Protein AF-A0AAE0YT76-F1 (afdb_monomer)

Secondary structure (DSSP, 8-state):
-----BB-SEEEEEEEETTTTEEEEEEEEGGGTEEEEEEBSSTT-SEEEEEETTT-EEEEE-TTS-EEEEEPPHHHHGGGSSB--TT-EEEE-SSSEEEEEEETTEEEEEEEEEPTTSS-EEEEEEEEEETTSS-GGGSEEEEEEEEES-S-GGGG----TT-EEPP-----

Sequence (172 aa):
MSSQICQAPQSESVFYLTNSMSDFYVANDFDQGKVLIVFGNNGHGDRWCVVDLNSGYTYLNTPEGGCNYKLYTDAQSELFYQCLPDDAVLERSGEVDFYSMSRPTLTWLVGMQPVPDTEYYFRHFSRFFHEDVVSEDSTYGIVYQYSQGISDPTVFDKDLSACVEAPLDRAS

Solvent-accessible surface area (backbone atoms only — not comparable to full-atom values): 9630 Å² total; per-residue (Å²): 130,88,77,75,58,26,40,55,58,30,23,33,36,29,25,46,19,71,76,65,72,40,44,32,16,37,41,39,35,56,87,77,28,35,36,40,38,16,56,29,81,41,72,81,43,91,40,39,35,40,38,32,66,80,80,41,37,34,37,37,51,41,100,87,77,50,35,29,31,46,76,54,52,72,79,61,49,57,76,70,49,63,43,62,62,96,78,54,40,78,78,44,80,66,86,48,32,30,32,38,46,80,53,101,63,38,41,38,41,37,25,39,24,73,41,85,98,56,89,28,30,42,72,40,29,43,36,46,50,45,92,86,58,68,64,83,52,67,28,35,34,38,47,82,44,78,46,81,40,69,96,61,75,68,58,70,73,64,84,64,87,73,42,41,76,52,76,80,79,72,87,122

Structure (mmCIF, N/CA/C/O backbone):
data_AF-A0AAE0YT76-F1
#
_entry.id   AF-A0AAE0YT76-F1
#
loop_
_atom_site.group_PDB
_atom_site.id
_atom_site.type_symbol
_atom_site.label_atom_id
_atom_site.label_alt_id
_atom_site.label_comp_id
_atom_site.label_asym_id
_atom_site.label_entity_id
_atom_site.label_seq_id
_atom_site.pdbx_PDB_ins_code
_atom_site.Cartn_x
_atom_site.Cartn_y
_atom_site.Cartn_z
_atom_site.occupancy
_atom_site.B_iso_or_equiv
_atom_site.auth_seq_id
_atom_site.auth_comp_id
_atom_site.auth_asym_id
_atom_site.auth_atom_id
_atom_site.pdbx_PDB_model_num
ATOM 1 N N . MET A 1 1 ? -5.261 -5.645 26.234 1.00 36.94 1 MET A N 1
ATOM 2 C CA . MET A 1 1 ? -4.696 -6.300 25.040 1.00 36.94 1 MET A CA 1
ATOM 3 C C . MET A 1 1 ? -4.734 -5.250 23.951 1.00 36.94 1 MET A C 1
ATOM 5 O O . MET A 1 1 ? -5.817 -4.736 23.715 1.00 36.94 1 MET A O 1
ATOM 9 N N . SER A 1 2 ? -3.586 -4.832 23.418 1.00 44.34 2 SER A N 1
ATOM 10 C CA . SER A 1 2 ? -3.579 -3.980 22.224 1.00 44.34 2 SER A CA 1
ATOM 11 C C . SER A 1 2 ? -3.973 -4.884 21.060 1.00 44.34 2 SER A C 1
ATOM 13 O O . SER A 1 2 ? -3.252 -5.839 20.781 1.00 44.34 2 SER A O 1
ATOM 15 N N . SER A 1 3 ? -5.160 -4.692 20.486 1.00 70.50 3 SER A N 1
ATOM 16 C CA . SER A 1 3 ? -5.522 -5.335 19.224 1.00 70.50 3 SER A CA 1
ATOM 17 C C . SER A 1 3 ? -4.694 -4.661 18.138 1.00 70.50 3 SER A C 1
ATOM 19 O O . SER A 1 3 ? -4.843 -3.461 17.911 1.00 70.50 3 SER A O 1
ATOM 21 N N . GLN A 1 4 ? -3.777 -5.407 17.532 1.00 89.75 4 GLN A N 1
ATOM 22 C CA . GLN A 1 4 ? -2.955 -4.901 16.443 1.00 89.75 4 GLN A CA 1
ATOM 23 C C . GLN A 1 4 ? -3.862 -4.436 15.292 1.00 89.75 4 GLN A C 1
ATOM 25 O O . GLN A 1 4 ? -4.816 -5.126 14.934 1.00 89.75 4 GLN A O 1
ATOM 30 N N . ILE A 1 5 ? -3.599 -3.251 14.738 1.00 95.38 5 ILE A N 1
ATOM 31 C CA . ILE A 1 5 ? -4.424 -2.674 13.671 1.00 95.38 5 ILE A CA 1
ATOM 32 C C . ILE A 1 5 ? -3.930 -3.224 12.339 1.00 95.38 5 ILE A C 1
ATOM 34 O O . ILE A 1 5 ? -2.916 -2.767 11.808 1.00 95.38 5 ILE A O 1
ATOM 38 N N . CYS A 1 6 ? -4.630 -4.231 11.825 1.00 96.81 6 CYS A N 1
ATOM 39 C CA . CYS A 1 6 ? -4.208 -5.000 10.660 1.00 96.81 6 CYS A CA 1
ATOM 40 C C . CYS A 1 6 ? -5.220 -4.939 9.521 1.00 96.81 6 CYS A C 1
ATOM 42 O O . CYS A 1 6 ? -6.434 -4.933 9.728 1.00 96.81 6 CYS A O 1
ATOM 44 N N . GLN A 1 7 ? -4.697 -4.947 8.299 1.00 96.81 7 GLN A N 1
ATOM 45 C CA . GLN A 1 7 ? -5.484 -5.174 7.096 1.00 96.81 7 GLN A CA 1
ATOM 46 C C . GLN A 1 7 ? -5.836 -6.654 6.931 1.00 96.81 7 GLN A C 1
ATOM 48 O O . GLN A 1 7 ? -5.174 -7.530 7.494 1.00 96.81 7 GLN A O 1
ATOM 53 N N . ALA A 1 8 ? -6.873 -6.934 6.139 1.00 97.19 8 ALA A N 1
ATOM 54 C CA . ALA A 1 8 ? -7.202 -8.302 5.748 1.00 97.19 8 ALA A CA 1
ATOM 55 C C . ALA A 1 8 ? -6.015 -8.950 5.001 1.00 97.19 8 ALA A C 1
ATOM 57 O O . ALA A 1 8 ? -5.348 -8.239 4.244 1.00 97.19 8 ALA A O 1
ATOM 58 N N . PRO A 1 9 ? -5.761 -10.268 5.164 1.00 97.50 9 PRO A N 1
ATOM 59 C CA . PRO A 1 9 ? -4.654 -10.966 4.499 1.00 97.50 9 PRO A CA 1
ATOM 60 C C . PRO A 1 9 ? -4.646 -10.774 2.981 1.00 97.50 9 PRO A C 1
ATOM 62 O O . PRO A 1 9 ? -3.591 -10.614 2.374 1.00 97.50 9 PRO A O 1
ATOM 65 N N . GLN A 1 10 ? -5.842 -10.713 2.391 1.00 98.12 10 GLN A N 1
ATOM 66 C CA . GLN A 1 10 ? -6.052 -10.418 0.983 1.00 98.12 10 GLN A CA 1
ATOM 67 C C . GLN A 1 10 ? -7.079 -9.302 0.819 1.00 98.12 10 GLN A C 1
ATOM 69 O O . GLN A 1 10 ? -8.145 -9.331 1.444 1.00 98.12 10 GLN A O 1
ATOM 74 N N . SER A 1 11 ? -6.770 -8.311 -0.013 1.00 97.69 11 SER A N 1
ATOM 75 C CA . SER A 1 11 ? -7.696 -7.215 -0.314 1.00 97.69 11 SER A CA 1
ATOM 76 C C . SER A 1 11 ? -7.350 -6.472 -1.594 1.00 97.69 11 SER A C 1
ATOM 78 O O . SER A 1 11 ? -6.191 -6.419 -2.004 1.00 97.69 11 SER A O 1
ATOM 80 N N . GLU A 1 12 ? -8.358 -5.821 -2.162 1.00 97.75 12 GLU A N 1
ATOM 81 C CA . GLU A 1 12 ? -8.237 -4.895 -3.282 1.00 97.75 12 GLU A CA 1
ATOM 82 C C . GLU A 1 12 ? -8.775 -3.525 -2.869 1.00 97.75 12 GLU A C 1
ATOM 84 O O . GLU A 1 12 ? -9.734 -3.409 -2.101 1.00 97.75 12 GLU A O 1
ATOM 89 N N . SER A 1 13 ? -8.148 -2.465 -3.369 1.00 96.50 13 SER A N 1
ATOM 90 C CA . SER A 1 13 ? -8.585 -1.094 -3.126 1.00 96.50 13 SER A CA 1
ATOM 91 C C . SER A 1 13 ? -8.262 -0.178 -4.297 1.00 96.50 13 SER A C 1
ATOM 93 O O . SER A 1 13 ? -7.281 -0.385 -5.008 1.00 96.50 13 SER A O 1
ATOM 95 N N . VAL A 1 14 ? -9.081 0.856 -4.482 1.00 95.75 14 VAL A N 1
ATOM 96 C CA . VAL A 1 14 ? -8.820 1.930 -5.445 1.00 95.75 14 VAL A CA 1
ATOM 97 C C . VAL A 1 14 ? -8.731 3.252 -4.702 1.00 95.75 14 VAL A C 1
ATOM 99 O O . VAL A 1 14 ? -9.687 3.692 -4.054 1.00 95.75 14 VAL A O 1
ATOM 102 N N . PHE A 1 15 ? -7.560 3.868 -4.804 1.00 93.25 15 PHE A N 1
ATOM 103 C CA . PHE A 1 15 ? -7.247 5.187 -4.289 1.00 93.25 15 PHE A CA 1
ATOM 104 C C . PHE A 1 15 ? -7.495 6.231 -5.375 1.00 93.25 15 PHE A C 1
ATOM 106 O O . PHE A 1 15 ? -7.047 6.082 -6.509 1.00 93.25 15 PHE A O 1
ATOM 113 N N . TYR A 1 16 ? -8.141 7.328 -5.000 1.00 92.38 16 TYR A N 1
ATOM 114 C CA . TYR A 1 16 ? -8.085 8.575 -5.746 1.00 92.38 16 TYR A CA 1
ATOM 115 C C . TYR A 1 16 ? -6.919 9.411 -5.209 1.00 92.38 16 TYR A C 1
ATOM 117 O O . TYR A 1 16 ? -6.931 9.825 -4.043 1.00 92.38 16 TYR A O 1
ATOM 125 N N . LEU A 1 17 ? -5.905 9.641 -6.042 1.00 88.06 17 LEU A N 1
ATOM 126 C CA . LEU A 1 17 ? -4.747 10.471 -5.719 1.00 88.06 17 LEU A CA 1
ATOM 127 C C . LEU A 1 17 ? -5.112 11.939 -5.929 1.00 88.06 17 LEU A C 1
ATOM 129 O O . 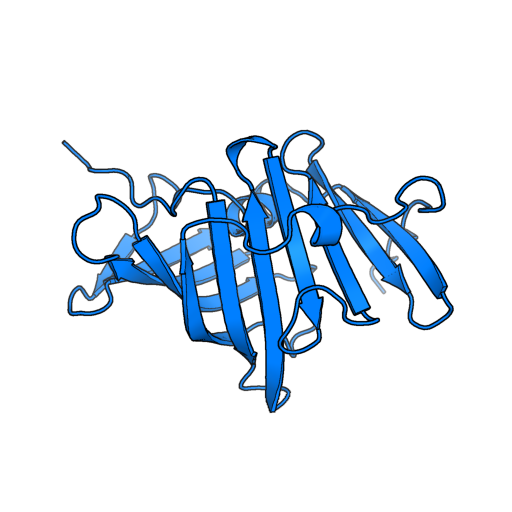LEU A 1 17 ? -5.357 12.377 -7.053 1.00 88.06 17 LEU A O 1
ATOM 133 N N . THR A 1 18 ? -5.161 12.729 -4.858 1.00 82.00 18 THR A N 1
ATOM 134 C CA . THR A 1 18 ? -5.688 14.101 -4.968 1.00 82.00 18 THR A CA 1
ATOM 135 C C . THR A 1 18 ? -4.735 15.070 -5.645 1.00 82.00 18 THR A C 1
ATOM 137 O O . THR A 1 18 ? -5.198 16.073 -6.179 1.00 82.00 18 THR A O 1
ATOM 140 N N . ASN A 1 19 ? -3.428 14.800 -5.614 1.00 78.62 19 ASN A N 1
ATOM 141 C CA . ASN A 1 19 ? -2.432 15.680 -6.224 1.00 78.62 19 ASN A CA 1
ATOM 142 C C . ASN A 1 19 ? -2.474 15.574 -7.755 1.00 78.62 19 ASN A C 1
ATOM 144 O O . ASN A 1 19 ? -2.550 16.590 -8.441 1.00 78.62 19 ASN A O 1
ATOM 148 N N . SER A 1 20 ? -2.486 14.348 -8.286 1.00 80.88 20 SER A N 1
ATOM 149 C CA . SER A 1 20 ? -2.531 14.073 -9.728 1.00 80.88 20 SER A CA 1
ATOM 150 C C . SER A 1 20 ? -3.946 13.978 -10.306 1.00 80.88 20 SER A C 1
ATOM 152 O O . SER A 1 20 ? -4.096 13.952 -11.526 1.00 80.88 20 SER A O 1
ATOM 154 N N . MET A 1 21 ? -4.981 13.914 -9.457 1.00 85.31 21 MET A N 1
ATOM 155 C CA . MET A 1 21 ? -6.370 13.632 -9.851 1.00 85.31 21 MET A CA 1
ATOM 156 C C . MET A 1 21 ? -6.496 12.336 -10.668 1.00 85.31 21 MET A C 1
ATOM 158 O O . MET A 1 21 ? -7.242 12.270 -11.646 1.00 85.31 21 MET A O 1
ATOM 162 N N . SER A 1 22 ? -5.734 11.310 -10.286 1.00 88.62 22 SER A N 1
ATOM 163 C CA . SER A 1 22 ? -5.684 10.016 -10.970 1.00 88.62 22 SER A CA 1
ATOM 164 C C . SER A 1 22 ? -6.049 8.870 -10.036 1.00 88.62 22 SER A C 1
ATOM 166 O O . SER A 1 22 ? -5.918 8.980 -8.818 1.00 88.62 22 SER A O 1
ATOM 168 N N . ASP A 1 23 ? -6.449 7.745 -10.621 1.00 91.88 23 ASP A N 1
ATOM 169 C CA . ASP A 1 23 ? -6.702 6.520 -9.872 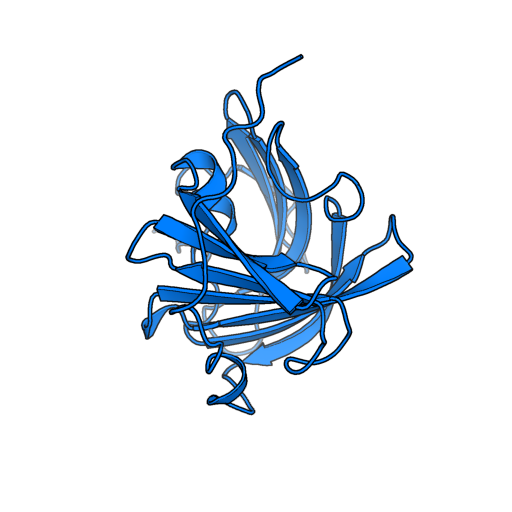1.00 91.88 23 ASP A CA 1
ATOM 170 C C . ASP A 1 23 ? -5.427 5.704 -9.657 1.00 91.88 23 ASP A C 1
ATOM 172 O O . ASP A 1 23 ? -4.480 5.745 -10.452 1.00 91.88 23 ASP A O 1
ATOM 176 N N . PHE A 1 24 ? -5.440 4.934 -8.578 1.00 88.69 24 PHE A N 1
ATOM 177 C CA . PHE A 1 24 ? -4.376 4.029 -8.193 1.00 88.69 24 PHE A CA 1
ATOM 178 C C . PHE A 1 24 ? -4.970 2.780 -7.542 1.00 88.69 24 PHE A C 1
ATOM 180 O O . PHE A 1 24 ? -5.567 2.839 -6.467 1.00 88.69 24 PHE A O 1
ATOM 187 N N . TYR A 1 25 ? -4.827 1.648 -8.214 1.00 94.31 25 TYR A N 1
ATOM 188 C CA . TYR A 1 25 ? -5.296 0.350 -7.761 1.00 94.31 25 TYR A CA 1
ATOM 189 C C . TYR A 1 25 ? -4.225 -0.330 -6.908 1.00 94.31 25 TYR A C 1
ATOM 191 O O . TYR A 1 25 ? -3.049 -0.346 -7.274 1.00 94.31 25 TYR A O 1
ATOM 199 N N . VAL A 1 26 ? -4.637 -0.929 -5.793 1.00 95.50 26 VAL A N 1
ATOM 200 C CA . VAL A 1 26 ? -3.770 -1.709 -4.907 1.00 95.50 26 VAL A CA 1
ATOM 201 C C . VAL A 1 26 ? -4.398 -3.063 -4.635 1.00 95.50 26 VAL A C 1
ATOM 203 O O . VAL A 1 26 ? -5.531 -3.130 -4.163 1.00 95.50 26 VAL A O 1
ATOM 206 N N . ALA A 1 27 ? -3.633 -4.126 -4.861 1.00 97.44 27 ALA A N 1
ATOM 207 C CA . ALA A 1 27 ? -3.943 -5.473 -4.402 1.00 97.44 27 ALA A CA 1
ATOM 208 C C . ALA A 1 27 ? -2.903 -5.907 -3.366 1.00 97.44 27 ALA A C 1
ATOM 210 O O . ALA A 1 27 ? -1.701 -5.860 -3.626 1.00 97.44 27 ALA A O 1
ATOM 211 N N . ASN A 1 28 ? -3.362 -6.344 -2.198 1.00 97.69 28 ASN A N 1
ATOM 212 C CA . ASN A 1 28 ? -2.516 -6.887 -1.141 1.00 97.69 28 ASN A CA 1
ATOM 213 C C . ASN A 1 28 ? -2.741 -8.396 -1.047 1.00 97.69 28 ASN A C 1
ATOM 215 O O . ASN A 1 28 ? -3.882 -8.823 -0.881 1.00 97.69 28 ASN A O 1
ATOM 219 N N . ASP A 1 29 ? -1.669 -9.181 -1.106 1.00 97.81 29 ASP A N 1
ATOM 220 C CA . ASP A 1 29 ? -1.653 -10.611 -0.792 1.00 97.81 29 ASP A CA 1
ATOM 221 C C . ASP A 1 29 ? -0.555 -10.868 0.249 1.00 97.81 29 ASP A C 1
ATOM 223 O O . ASP A 1 29 ? 0.576 -11.248 -0.068 1.00 97.81 29 ASP A O 1
ATOM 227 N N . PHE A 1 30 ? -0.874 -10.578 1.513 1.00 97.19 30 PHE A N 1
ATOM 228 C CA . PHE A 1 30 ? 0.063 -10.704 2.630 1.00 97.19 30 PHE A CA 1
ATOM 229 C C . PHE A 1 30 ? 0.420 -12.160 2.928 1.00 97.19 30 PHE A C 1
ATOM 231 O O . PHE A 1 30 ? 1.528 -12.414 3.394 1.00 97.19 30 PHE A O 1
ATOM 238 N N . ASP A 1 31 ? -0.449 -13.112 2.577 1.00 96.25 31 ASP A N 1
ATOM 239 C CA . ASP A 1 31 ? -0.160 -14.547 2.691 1.00 96.25 31 ASP A CA 1
ATOM 240 C C . ASP A 1 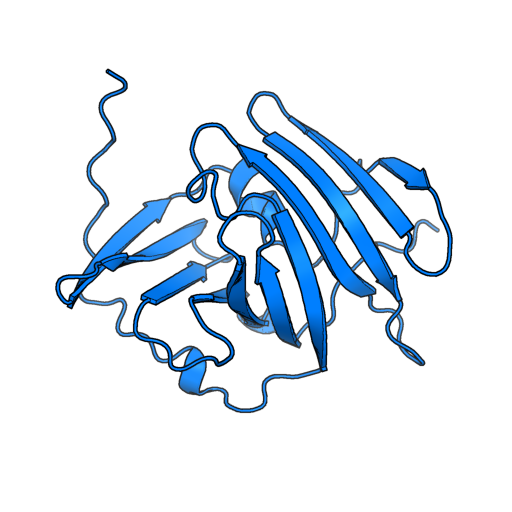31 ? 1.003 -14.965 1.775 1.00 96.25 31 ASP A C 1
ATOM 242 O O . ASP A 1 31 ? 1.783 -15.856 2.115 1.00 96.25 31 ASP A O 1
ATOM 246 N N . GLN A 1 32 ? 1.158 -14.292 0.629 1.00 95.88 32 GLN A N 1
ATOM 247 C CA . GLN A 1 32 ? 2.299 -14.459 -0.278 1.00 95.88 32 GLN A CA 1
ATOM 248 C C . GLN A 1 32 ? 3.391 -13.397 -0.100 1.00 95.88 32 GLN A C 1
ATOM 250 O O . GLN A 1 32 ? 4.404 -13.450 -0.797 1.00 95.88 32 GLN A O 1
ATOM 255 N N . GLY A 1 33 ? 3.209 -12.434 0.806 1.00 95.38 33 GLY A N 1
ATOM 256 C CA . GLY A 1 33 ? 4.122 -11.309 0.994 1.00 95.38 33 GLY A CA 1
ATOM 257 C C . GLY A 1 33 ? 4.219 -10.391 -0.228 1.00 95.38 33 GLY A C 1
ATOM 258 O O . GLY A 1 33 ? 5.312 -9.937 -0.550 1.00 95.38 33 GLY A O 1
ATOM 259 N N . LYS A 1 34 ? 3.114 -10.127 -0.935 1.00 95.38 34 LYS A N 1
ATOM 260 C CA . LYS A 1 34 ? 3.101 -9.265 -2.129 1.00 95.38 34 LYS A CA 1
ATOM 261 C C . LYS A 1 34 ? 2.124 -8.106 -1.995 1.00 95.38 34 LYS A C 1
ATOM 263 O O . LYS A 1 34 ? 0.983 -8.284 -1.579 1.00 95.38 34 LYS A O 1
ATOM 268 N N . VAL A 1 35 ? 2.545 -6.932 -2.452 1.00 95.75 35 VAL A N 1
ATOM 269 C CA . VAL A 1 35 ? 1.660 -5.789 -2.699 1.00 95.75 35 VAL A CA 1
ATOM 270 C C . VAL A 1 35 ? 1.837 -5.355 -4.145 1.00 95.75 35 VAL A C 1
ATOM 272 O O . VAL A 1 35 ? 2.941 -5.033 -4.575 1.00 95.75 35 VAL A O 1
ATOM 275 N N . LEU A 1 36 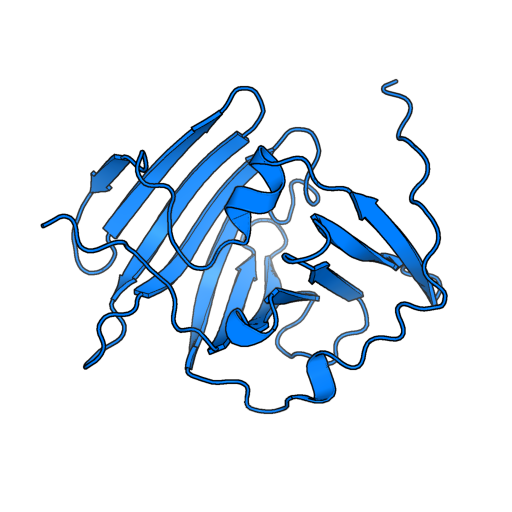? 0.751 -5.362 -4.908 1.00 95.50 36 LEU A N 1
ATOM 276 C CA . LEU A 1 36 ? 0.702 -4.831 -6.260 1.00 95.50 36 LEU A CA 1
ATOM 277 C C . LEU A 1 36 ? 0.059 -3.454 -6.223 1.00 95.50 36 LEU A C 1
ATOM 279 O O . LEU A 1 36 ? -1.001 -3.252 -5.642 1.00 95.50 36 LEU A O 1
ATOM 283 N N . ILE A 1 37 ? 0.691 -2.540 -6.929 1.00 93.12 37 ILE A N 1
ATOM 284 C CA . ILE A 1 37 ? 0.275 -1.174 -7.156 1.00 93.12 37 ILE A CA 1
ATOM 285 C C . ILE A 1 37 ? 0.151 -0.987 -8.665 1.00 93.12 37 ILE A C 1
ATOM 287 O O . ILE A 1 37 ? 1.072 -1.327 -9.403 1.00 93.12 37 ILE A O 1
ATOM 291 N N . VAL A 1 38 ? -0.951 -0.420 -9.142 1.00 92.00 38 VAL A N 1
ATOM 292 C CA . VAL A 1 38 ? -1.168 -0.132 -10.562 1.00 92.00 38 VAL A CA 1
ATOM 293 C C . VAL A 1 38 ? -1.721 1.278 -10.713 1.00 92.00 38 VAL A C 1
ATOM 295 O O . VAL A 1 38 ? -2.707 1.643 -10.079 1.00 92.00 38 VAL A O 1
ATOM 298 N N . PHE A 1 39 ? -1.100 2.084 -11.570 1.00 88.38 39 PHE A N 1
ATOM 299 C CA . PHE A 1 39 ? -1.613 3.408 -11.914 1.00 88.38 39 PHE A CA 1
ATOM 300 C C . PHE A 1 39 ? -2.816 3.240 -12.849 1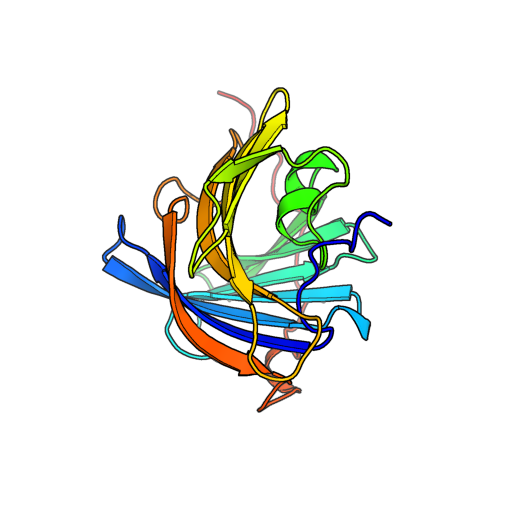.00 88.38 39 PHE A C 1
ATOM 302 O O . PHE A 1 39 ? -2.678 2.757 -13.974 1.00 88.38 39 PHE A O 1
ATOM 309 N N . GLY A 1 40 ? -3.996 3.626 -12.372 1.00 88.75 40 GLY A N 1
ATOM 310 C CA . GLY A 1 40 ? -5.290 3.305 -12.969 1.00 88.75 40 GLY A CA 1
ATOM 311 C C . GLY A 1 40 ? -6.262 2.735 -11.935 1.00 88.75 40 GLY A C 1
ATOM 312 O O . GLY A 1 40 ? -5.934 2.589 -10.763 1.00 88.75 40 GLY A O 1
ATOM 313 N N . ASN A 1 41 ? -7.478 2.412 -12.369 1.00 89.19 41 ASN A N 1
ATOM 314 C CA . ASN A 1 41 ? -8.552 1.929 -11.493 1.00 89.19 41 ASN A CA 1
ATOM 315 C C . ASN A 1 41 ? -8.752 0.402 -11.523 1.00 89.19 41 ASN A C 1
ATOM 317 O O . ASN A 1 41 ? -9.776 -0.090 -11.057 1.00 89.19 41 ASN A O 1
ATOM 321 N N . ASN A 1 42 ? -7.810 -0.352 -12.098 1.00 91.31 42 ASN A N 1
ATOM 322 C CA . ASN A 1 42 ? -7.848 -1.815 -12.160 1.00 91.31 42 ASN A CA 1
ATOM 323 C C . ASN A 1 42 ? -6.431 -2.418 -12.124 1.00 91.31 42 ASN A C 1
ATOM 325 O O . ASN A 1 42 ? -5.446 -1.712 -12.337 1.00 91.31 42 ASN A O 1
ATOM 329 N N . GLY A 1 43 ? -6.334 -3.732 -11.893 1.00 88.19 43 GLY A N 1
ATOM 330 C CA . GLY A 1 43 ? -5.060 -4.454 -11.747 1.00 88.19 43 GLY A CA 1
ATOM 331 C C . GLY A 1 43 ? -4.261 -4.717 -13.035 1.00 88.19 43 GLY A C 1
ATOM 332 O O . GLY A 1 43 ? -3.168 -5.290 -12.974 1.00 88.19 43 GLY A O 1
ATOM 333 N N . HIS A 1 44 ? -4.767 -4.296 -14.197 1.00 87.06 44 HIS A N 1
ATOM 334 C CA . HIS A 1 44 ? -4.211 -4.614 -15.523 1.00 87.06 44 HIS A CA 1
ATOM 335 C C . HIS A 1 44 ? -3.626 -3.400 -16.261 1.00 87.06 44 HIS A C 1
ATOM 337 O O . HIS A 1 44 ? -3.355 -3.473 -17.455 1.00 87.06 44 HIS A O 1
ATOM 343 N N . GLY A 1 45 ? -3.429 -2.281 -15.565 1.00 84.31 45 GLY A N 1
ATOM 344 C CA . GLY A 1 45 ? -2.827 -1.072 -16.125 1.00 84.31 45 GLY A CA 1
ATOM 345 C C . GLY A 1 45 ? -1.362 -1.228 -16.556 1.00 84.31 45 GLY A C 1
ATOM 346 O O . GLY A 1 45 ? -0.599 -2.030 -16.011 1.00 84.31 45 GLY A O 1
ATOM 347 N N . ASP A 1 46 ? -0.965 -0.387 -17.515 1.00 84.50 46 ASP A N 1
ATOM 348 C CA . ASP A 1 46 ? 0.365 -0.400 -18.137 1.00 84.50 46 ASP A CA 1
ATOM 349 C C . ASP A 1 46 ? 1.486 0.088 -17.220 1.00 84.50 46 ASP A C 1
ATOM 351 O O . ASP A 1 46 ? 2.646 -0.138 -17.531 1.00 84.50 46 ASP A O 1
ATOM 355 N N . ARG A 1 47 ? 1.185 0.785 -16.120 1.00 88.06 47 ARG A N 1
ATOM 356 C CA . ARG A 1 47 ? 2.172 1.216 -15.119 1.00 88.06 47 ARG A CA 1
ATOM 357 C C . ARG A 1 47 ? 1.875 0.537 -13.796 1.00 88.06 47 ARG A C 1
ATOM 359 O O . ARG A 1 47 ? 0.804 0.744 -13.231 1.00 88.06 47 ARG A O 1
ATOM 366 N N . TRP A 1 48 ? 2.827 -0.231 -13.291 1.00 90.62 48 TRP A N 1
ATOM 367 C CA . TRP A 1 48 ? 2.677 -1.037 -12.092 1.00 90.62 48 TRP A CA 1
ATOM 368 C C . TRP A 1 48 ? 3.962 -1.105 -11.271 1.00 90.62 48 TRP A C 1
ATOM 370 O O . TRP A 1 48 ? 5.074 -0.975 -11.779 1.00 90.62 48 TRP A O 1
ATOM 380 N N . CYS A 1 49 ? 3.780 -1.356 -9.982 1.00 91.25 49 CYS A N 1
ATOM 381 C CA . CYS A 1 49 ? 4.816 -1.581 -8.994 1.00 91.25 49 CYS A CA 1
ATOM 382 C C . CYS A 1 49 ? 4.454 -2.834 -8.181 1.00 91.25 49 CYS A C 1
ATOM 384 O O . CYS A 1 49 ? 3.311 -2.982 -7.757 1.00 91.25 49 CYS A O 1
ATOM 386 N N . VAL A 1 50 ? 5.402 -3.746 -7.982 1.00 93.81 50 VAL A N 1
ATOM 387 C CA . VAL A 1 50 ? 5.257 -4.914 -7.103 1.00 93.81 50 VAL A CA 1
ATOM 388 C C . VAL A 1 50 ? 6.238 -4.764 -5.952 1.00 93.81 50 VAL A C 1
ATOM 390 O O . VAL A 1 50 ? 7.443 -4.720 -6.176 1.00 93.81 50 VAL A O 1
ATOM 393 N N . VAL A 1 51 ? 5.730 -4.722 -4.727 1.00 92.81 51 VAL A N 1
ATOM 394 C CA . VAL A 1 51 ? 6.527 -4.786 -3.501 1.00 92.81 51 VAL A CA 1
ATOM 395 C C . VAL A 1 51 ? 6.514 -6.232 -3.011 1.00 92.81 51 VAL A C 1
ATOM 397 O O . VAL A 1 51 ? 5.456 -6.764 -2.668 1.00 92.81 51 VAL A O 1
ATOM 400 N N . ASP A 1 52 ? 7.678 -6.876 -3.000 1.00 94.12 52 ASP A N 1
ATOM 401 C CA . ASP A 1 52 ? 7.877 -8.205 -2.424 1.00 94.12 52 ASP A CA 1
ATOM 402 C C . ASP A 1 52 ? 8.379 -8.058 -0.985 1.00 94.12 52 ASP A C 1
ATOM 404 O O . ASP A 1 52 ? 9.540 -7.740 -0.730 1.00 94.12 52 ASP A O 1
ATOM 408 N N . LEU A 1 53 ? 7.481 -8.293 -0.035 1.00 92.56 53 LEU A N 1
ATOM 409 C CA . LEU A 1 53 ? 7.728 -8.166 1.398 1.00 92.56 53 LEU A CA 1
ATOM 410 C C . LEU A 1 53 ? 8.641 -9.272 1.939 1.00 92.56 53 LEU A C 1
ATOM 412 O O . LEU A 1 53 ? 9.243 -9.090 2.994 1.00 92.56 53 LEU A O 1
ATOM 416 N N . ASN A 1 54 ? 8.765 -10.406 1.242 1.00 92.38 54 ASN A N 1
ATOM 417 C CA . ASN A 1 54 ? 9.643 -11.495 1.673 1.00 92.38 54 ASN A CA 1
ATOM 418 C C . ASN A 1 54 ? 11.102 -11.203 1.324 1.00 92.38 54 ASN A C 1
ATOM 420 O O . ASN A 1 54 ? 12.001 -11.523 2.101 1.00 92.38 54 ASN A O 1
ATOM 424 N N . SER A 1 55 ? 11.343 -10.631 0.141 1.00 91.44 55 SER A N 1
ATOM 425 C CA . SER A 1 55 ? 12.695 -10.306 -0.324 1.00 91.44 55 SER A CA 1
ATOM 426 C C . SER A 1 55 ? 13.116 -8.858 -0.048 1.00 91.44 55 SER A C 1
ATOM 428 O O . SER A 1 55 ? 14.308 -8.558 -0.099 1.00 91.44 55 SER A O 1
ATOM 430 N N . GLY A 1 56 ? 12.164 -7.967 0.250 1.00 88.19 56 GLY A N 1
ATOM 431 C CA . GLY A 1 56 ? 12.370 -6.525 0.431 1.00 88.19 56 GLY A CA 1
ATOM 432 C C . GLY A 1 56 ? 12.535 -5.749 -0.882 1.00 88.19 56 GLY A C 1
ATOM 433 O O . GLY A 1 56 ? 12.689 -4.523 -0.869 1.00 88.19 56 GLY A O 1
ATOM 434 N N . TYR A 1 57 ? 12.532 -6.438 -2.027 1.00 91.31 57 TYR A N 1
ATOM 435 C CA . TYR A 1 57 ? 12.662 -5.799 -3.329 1.00 91.31 57 TYR A CA 1
ATOM 436 C C . TYR A 1 57 ? 11.339 -5.200 -3.787 1.00 91.31 57 TYR A C 1
ATOM 438 O O . TYR A 1 57 ? 10.276 -5.812 -3.696 1.00 91.31 57 TYR A O 1
ATOM 446 N N . THR A 1 58 ? 11.438 -4.012 -4.368 1.00 90.69 58 THR A N 1
ATOM 447 C CA . THR A 1 58 ? 10.348 -3.386 -5.103 1.00 90.69 58 THR A CA 1
ATOM 448 C C . THR A 1 58 ? 10.697 -3.325 -6.577 1.00 90.69 58 THR A C 1
ATOM 450 O O . THR A 1 58 ? 11.770 -2.845 -6.945 1.00 90.69 58 THR A O 1
ATOM 453 N N . TYR A 1 59 ? 9.779 -3.799 -7.408 1.00 91.88 59 TYR A N 1
ATOM 454 C CA . TYR A 1 59 ? 9.882 -3.876 -8.856 1.00 91.88 59 TYR A CA 1
ATOM 455 C C . TYR A 1 59 ? 8.945 -2.843 -9.469 1.00 91.88 59 TYR A C 1
ATOM 457 O O . TYR A 1 59 ? 7.765 -2.814 -9.136 1.00 91.88 59 TYR A O 1
ATOM 465 N N . LEU A 1 60 ? 9.444 -2.008 -10.369 1.00 90.00 60 LEU A N 1
ATOM 466 C CA . LEU A 1 60 ? 8.676 -0.966 -11.044 1.00 90.00 60 LEU A CA 1
ATOM 467 C C . LEU A 1 60 ? 8.898 -1.097 -12.542 1.00 90.00 60 LEU A C 1
ATOM 469 O O . LEU A 1 60 ? 10.042 -1.106 -13.005 1.00 90.00 60 LEU A O 1
ATOM 473 N N . ASN A 1 61 ? 7.817 -1.157 -13.308 1.00 88.19 61 ASN A N 1
ATOM 474 C CA . ASN A 1 61 ? 7.954 -1.144 -14.752 1.00 88.19 61 ASN A CA 1
ATOM 475 C C . ASN A 1 61 ? 8.206 0.270 -15.290 1.00 88.19 61 ASN A C 1
ATOM 477 O O . ASN A 1 61 ? 7.780 1.276 -14.717 1.00 88.19 61 ASN A O 1
ATOM 481 N N . THR A 1 62 ? 8.935 0.355 -16.398 1.00 79.06 62 THR A N 1
ATOM 482 C CA . THR A 1 62 ? 9.265 1.631 -17.031 1.00 79.06 62 THR A CA 1
ATOM 483 C C . THR A 1 62 ? 8.269 1.946 -18.149 1.00 79.06 62 THR A C 1
ATOM 485 O O . THR A 1 62 ? 7.726 1.027 -18.770 1.00 79.06 62 THR A O 1
ATOM 488 N N . PRO A 1 63 ? 8.029 3.235 -18.458 1.00 74.44 63 PRO A N 1
ATOM 489 C CA . PRO A 1 63 ? 7.153 3.628 -19.565 1.00 74.44 63 PRO A CA 1
ATOM 490 C C . PRO A 1 63 ? 7.558 3.036 -20.926 1.00 74.44 63 PRO A C 1
ATOM 4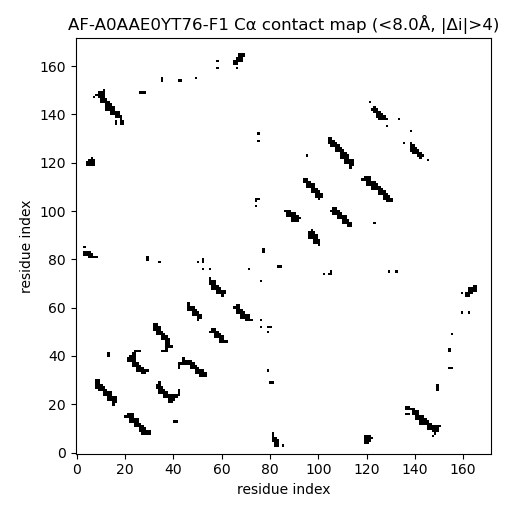92 O O . PRO A 1 63 ? 6.720 2.898 -21.810 1.00 74.44 63 PRO A O 1
ATOM 495 N N . GLU A 1 64 ? 8.832 2.687 -21.101 1.00 77.25 64 GLU A N 1
ATOM 496 C CA . GLU A 1 64 ? 9.412 2.152 -22.337 1.00 77.25 64 GLU A CA 1
ATOM 497 C C . GLU A 1 64 ? 9.295 0.620 -22.460 1.00 77.25 64 GLU A C 1
ATOM 499 O O . GLU A 1 64 ? 9.812 0.047 -23.418 1.00 77.25 64 GLU A O 1
ATOM 504 N N . GLY A 1 65 ? 8.626 -0.052 -21.516 1.00 72.56 65 GLY A N 1
ATOM 505 C CA . GLY A 1 65 ? 8.428 -1.507 -21.540 1.00 72.56 65 GLY A CA 1
ATOM 506 C C . GLY A 1 65 ? 9.555 -2.317 -20.892 1.00 72.56 65 GLY A C 1
ATOM 507 O O . GLY A 1 65 ? 9.676 -3.510 -21.162 1.00 72.56 65 GLY A O 1
ATOM 508 N N . GLY A 1 66 ? 10.378 -1.685 -20.051 1.00 84.69 66 GLY A N 1
ATOM 509 C CA . GLY A 1 66 ? 11.357 -2.351 -19.189 1.00 84.69 66 GLY A CA 1
ATOM 510 C C . GLY A 1 66 ? 10.856 -2.518 -17.754 1.00 84.69 66 GLY A C 1
ATOM 511 O O . GLY A 1 66 ? 9.729 -2.156 -17.417 1.00 84.69 66 GLY A O 1
ATOM 512 N N . CYS A 1 67 ? 11.717 -3.037 -16.883 1.00 90.25 67 CYS A N 1
ATOM 513 C CA . CYS A 1 67 ? 11.468 -3.097 -15.449 1.00 90.25 67 CYS A CA 1
ATOM 514 C C . CYS A 1 67 ? 12.760 -2.851 -14.673 1.00 90.25 67 CYS A C 1
ATOM 516 O O . CYS A 1 67 ? 13.824 -3.325 -15.070 1.00 90.25 67 CYS A O 1
ATOM 518 N N . ASN A 1 68 ? 12.648 -2.136 -13.558 1.00 91.06 68 ASN A N 1
ATOM 519 C CA . ASN A 1 68 ? 13.730 -1.933 -12.610 1.00 91.06 68 ASN A CA 1
ATOM 520 C C . ASN A 1 68 ? 13.361 -2.527 -11.248 1.00 91.06 68 ASN A C 1
ATOM 522 O O . ASN A 1 68 ? 12.185 -2.545 -10.888 1.00 91.06 68 ASN A O 1
ATOM 526 N N . TYR A 1 69 ? 14.351 -2.945 -10.463 1.00 91.44 69 TYR A N 1
ATOM 527 C CA . TYR A 1 69 ? 14.168 -3.299 -9.057 1.00 91.44 69 TYR A CA 1
ATOM 528 C C . TYR A 1 69 ? 15.088 -2.493 -8.141 1.00 91.44 69 TYR A C 1
ATOM 530 O O . TYR A 1 69 ? 16.210 -2.144 -8.507 1.00 91.44 69 TYR A O 1
ATOM 538 N N . LYS A 1 70 ? 14.627 -2.214 -6.923 1.00 89.56 70 LYS A N 1
ATOM 539 C CA . LYS A 1 70 ? 15.415 -1.582 -5.857 1.00 89.56 70 LYS A CA 1
ATOM 540 C C . LYS A 1 70 ? 15.076 -2.241 -4.526 1.00 89.56 70 LYS A C 1
ATOM 542 O O . LYS A 1 70 ? 13.924 -2.595 -4.291 1.00 89.56 70 LYS A O 1
ATOM 547 N N . LEU A 1 71 ? 16.072 -2.399 -3.660 1.00 89.25 71 LEU A N 1
ATOM 548 C CA . LEU A 1 71 ? 15.849 -2.824 -2.281 1.00 89.25 71 LEU A CA 1
ATOM 549 C C . LEU A 1 71 ? 15.343 -1.626 -1.467 1.00 89.25 71 LEU A C 1
ATOM 551 O O . LEU A 1 71 ? 16.018 -0.595 -1.410 1.00 89.25 71 LEU A O 1
ATOM 555 N N . TYR A 1 72 ? 14.157 -1.749 -0.877 1.00 83.12 72 TYR A N 1
ATOM 556 C CA . TYR A 1 72 ? 13.615 -0.725 0.015 1.00 83.12 72 TYR A CA 1
ATOM 557 C C . TYR A 1 72 ? 14.272 -0.816 1.392 1.00 83.12 72 TYR A C 1
ATOM 559 O O . TYR A 1 72 ? 14.628 -1.899 1.857 1.00 83.12 72 TYR A O 1
ATOM 567 N N . THR A 1 73 ? 14.468 0.330 2.044 1.00 81.31 73 THR A N 1
ATOM 568 C CA . THR A 1 73 ? 14.896 0.356 3.449 1.00 81.31 73 THR A CA 1
ATOM 569 C C . THR A 1 73 ? 13.766 -0.146 4.347 1.00 81.31 73 THR A C 1
ATOM 571 O O . THR A 1 73 ? 12.597 -0.105 3.963 1.00 81.31 73 THR A O 1
ATOM 574 N N . ASP A 1 74 ? 14.085 -0.562 5.573 1.00 80.50 74 ASP A N 1
ATOM 575 C CA . ASP A 1 74 ? 13.070 -1.029 6.529 1.00 80.50 74 ASP A CA 1
ATOM 576 C C . ASP A 1 74 ? 11.954 0.007 6.738 1.00 80.50 74 ASP A C 1
ATOM 578 O O . ASP A 1 74 ? 10.774 -0.334 6.706 1.00 80.50 74 ASP A O 1
ATOM 582 N N . ALA A 1 75 ? 12.321 1.290 6.843 1.00 78.12 75 ALA A N 1
ATOM 583 C CA . ALA A 1 75 ? 11.364 2.385 6.984 1.00 78.12 75 ALA A CA 1
ATOM 584 C C . ALA A 1 75 ? 10.438 2.521 5.760 1.00 78.12 75 ALA A C 1
ATOM 586 O O . ALA A 1 75 ? 9.264 2.838 5.914 1.00 78.12 75 ALA A O 1
ATOM 587 N N . GLN A 1 76 ? 10.935 2.266 4.546 1.00 79.19 76 GLN A N 1
ATOM 588 C CA . GLN A 1 76 ? 10.115 2.279 3.327 1.00 79.19 76 GLN A CA 1
ATOM 589 C C . GLN A 1 76 ? 9.164 1.080 3.288 1.00 79.19 76 GLN A C 1
ATOM 591 O O . GLN A 1 76 ? 7.997 1.230 2.931 1.00 79.19 76 GLN A O 1
ATOM 596 N N . SER A 1 77 ? 9.645 -0.093 3.695 1.00 82.81 77 SER A N 1
ATOM 597 C CA . SER A 1 77 ? 8.864 -1.332 3.745 1.00 82.81 77 SER A CA 1
ATOM 598 C C . SER A 1 77 ? 7.742 -1.287 4.789 1.00 82.81 77 SER A C 1
ATOM 600 O O . SER A 1 77 ? 6.685 -1.874 4.558 1.00 82.81 77 SER A O 1
ATOM 602 N N . GLU A 1 78 ? 7.906 -0.529 5.885 1.00 86.19 78 GLU A N 1
ATOM 603 C CA . GLU A 1 78 ? 6.854 -0.306 6.897 1.00 86.19 78 GLU A CA 1
ATOM 604 C C . GLU A 1 78 ? 5.541 0.209 6.286 1.00 86.19 78 GLU A C 1
ATOM 606 O O . GLU A 1 78 ? 4.458 -0.161 6.745 1.00 86.19 78 GLU A O 1
ATOM 611 N N . LEU A 1 79 ? 5.615 0.998 5.207 1.00 87.56 79 LEU A N 1
ATOM 612 C CA . LEU A 1 79 ? 4.435 1.483 4.490 1.00 87.56 79 LEU A CA 1
ATOM 613 C C . LEU A 1 79 ? 3.612 0.358 3.873 1.00 87.56 79 LEU A C 1
ATOM 615 O O . LEU A 1 79 ? 2.442 0.575 3.586 1.00 87.56 79 LEU A O 1
ATOM 619 N N . PHE A 1 80 ? 4.164 -0.828 3.640 1.00 91.06 80 PHE A N 1
ATOM 620 C CA . PHE A 1 80 ? 3.501 -1.893 2.885 1.00 91.06 80 PHE A CA 1
ATOM 621 C C . PHE A 1 80 ? 3.123 -3.097 3.740 1.00 91.06 80 PHE A C 1
ATOM 623 O O . PHE A 1 80 ? 2.461 -3.994 3.235 1.00 91.06 80 PHE A O 1
ATOM 630 N N . TYR A 1 81 ? 3.465 -3.118 5.029 1.00 93.62 81 TYR A N 1
ATOM 631 C CA . TYR A 1 81 ? 3.084 -4.226 5.900 1.00 93.62 81 TYR A CA 1
ATOM 632 C C . TYR A 1 81 ? 1.577 -4.279 6.187 1.00 93.62 81 TYR A C 1
ATOM 634 O O . TYR A 1 81 ? 0.849 -3.277 6.137 1.00 93.62 81 TYR A O 1
ATOM 642 N N . GLN A 1 82 ? 1.113 -5.494 6.499 1.00 95.88 82 GLN A N 1
ATOM 643 C CA . GLN A 1 82 ? -0.288 -5.787 6.800 1.00 95.88 82 GLN A CA 1
ATOM 644 C C . GLN A 1 82 ? -0.807 -4.949 7.967 1.00 95.88 82 GLN A C 1
ATOM 646 O O . GLN A 1 82 ? -1.917 -4.416 7.904 1.00 95.88 82 GLN A O 1
ATOM 651 N N . CYS A 1 83 ? -0.002 -4.842 9.018 1.00 96.19 83 CYS A N 1
ATOM 652 C CA . CYS A 1 83 ? -0.360 -4.186 10.260 1.00 96.19 83 CYS A CA 1
ATOM 653 C C . CYS A 1 83 ? 0.395 -2.875 10.432 1.00 96.19 83 CYS A C 1
ATOM 655 O O . CYS A 1 83 ? 1.528 -2.735 9.969 1.00 96.19 83 CYS A O 1
ATOM 657 N N . LEU A 1 84 ? -0.228 -1.927 11.130 1.00 94.50 84 LEU A N 1
ATOM 658 C CA . LEU A 1 84 ? 0.484 -0.743 11.590 1.00 94.50 84 LEU A CA 1
ATOM 659 C C . LEU A 1 84 ? 1.600 -1.137 12.575 1.00 94.50 84 LEU A C 1
ATOM 661 O O . LEU A 1 84 ? 1.438 -2.118 13.310 1.00 94.50 84 LEU A O 1
ATOM 665 N N . PRO A 1 85 ? 2.708 -0.375 12.615 1.00 91.69 85 PRO A N 1
ATOM 666 C CA . PRO A 1 85 ? 3.740 -0.533 13.631 1.00 91.69 85 PRO A CA 1
ATOM 667 C C . PRO A 1 85 ? 3.177 -0.430 15.052 1.00 91.69 85 PRO A C 1
ATOM 669 O O . PRO A 1 85 ? 2.252 0.341 15.310 1.00 91.69 85 PRO A O 1
ATOM 672 N N . ASP A 1 86 ? 3.780 -1.157 15.993 1.00 90.94 86 ASP A N 1
ATOM 673 C CA . ASP A 1 86 ? 3.353 -1.164 17.402 1.00 90.94 86 ASP A CA 1
ATOM 674 C C . ASP A 1 86 ? 3.472 0.211 18.082 1.00 90.94 86 ASP A C 1
ATOM 676 O O . ASP A 1 86 ? 2.828 0.465 19.101 1.00 90.94 86 ASP A O 1
ATOM 680 N N . ASP A 1 87 ? 4.301 1.099 17.530 1.00 91.56 87 ASP A N 1
ATOM 681 C CA . ASP A 1 87 ? 4.513 2.463 18.005 1.00 91.56 87 ASP A CA 1
ATOM 682 C C . ASP A 1 87 ? 3.659 3.514 17.272 1.00 91.56 87 ASP A C 1
ATOM 684 O O . ASP A 1 87 ? 3.853 4.712 17.488 1.00 91.56 87 ASP A O 1
ATOM 688 N N . ALA A 1 88 ? 2.703 3.093 16.435 1.00 93.56 88 ALA A N 1
ATOM 689 C CA . ALA A 1 88 ? 1.755 3.993 15.785 1.00 93.56 88 ALA A CA 1
ATOM 690 C C . ALA A 1 88 ? 0.924 4.772 16.817 1.00 93.56 88 ALA A C 1
ATOM 692 O O . ALA A 1 88 ? 0.263 4.197 17.687 1.00 93.56 88 ALA A O 1
ATOM 693 N N . VAL A 1 89 ? 0.923 6.101 16.706 1.00 95.94 89 VAL A N 1
ATOM 694 C CA . VAL A 1 89 ? 0.222 6.982 17.647 1.00 95.94 89 VAL A CA 1
ATOM 695 C C . VAL A 1 89 ? -1.182 7.259 17.132 1.00 95.94 89 VAL A C 1
ATOM 697 O O . VAL A 1 89 ? -1.345 7.829 16.058 1.00 95.94 89 VAL A O 1
ATOM 700 N N . LEU A 1 90 ? -2.207 6.888 17.901 1.00 95.88 90 LEU A N 1
ATOM 701 C CA . LEU A 1 90 ? -3.592 7.264 17.609 1.00 95.88 90 LEU A CA 1
ATOM 702 C C . LEU A 1 90 ? -3.789 8.766 17.864 1.00 95.88 90 LEU A C 1
ATOM 704 O O . LEU A 1 90 ? -3.803 9.212 19.011 1.00 95.88 90 LEU A O 1
ATOM 708 N N . GLU A 1 91 ? -3.992 9.530 16.797 1.00 95.88 91 GLU A N 1
ATOM 709 C CA . GLU A 1 91 ? -4.218 10.980 16.839 1.00 95.88 91 GLU A CA 1
ATOM 710 C C . GLU A 1 91 ? -5.693 11.318 17.064 1.00 95.88 91 GLU A C 1
ATOM 712 O O . GLU A 1 91 ? -6.051 12.249 17.790 1.00 95.88 91 GLU A O 1
ATOM 717 N N . ARG A 1 92 ? -6.581 10.563 16.411 1.00 94.25 92 ARG A N 1
ATOM 718 C CA . ARG A 1 92 ? -8.029 10.774 16.463 1.00 94.25 92 ARG A CA 1
ATOM 719 C C . ARG A 1 92 ? -8.758 9.472 16.186 1.00 94.25 92 ARG A C 1
ATOM 721 O O . ARG A 1 92 ? -8.427 8.794 15.227 1.00 94.25 92 ARG A O 1
ATOM 728 N N . SER A 1 93 ? -9.799 9.190 16.963 1.00 93.88 93 SER A N 1
ATOM 729 C CA . SER A 1 93 ? -10.695 8.056 16.718 1.00 93.88 93 SER A CA 1
ATOM 730 C C . SER A 1 93 ? -12.078 8.503 16.234 1.00 93.88 93 SER A C 1
ATOM 732 O O . SER A 1 93 ? -12.507 9.631 16.517 1.00 93.88 93 SER A O 1
ATOM 734 N N . GLY A 1 94 ? -12.763 7.642 15.481 1.00 92.69 94 GLY A N 1
ATOM 735 C CA . GLY A 1 94 ? -14.096 7.891 14.932 1.00 92.69 94 GLY A CA 1
ATOM 736 C C . GLY A 1 94 ? -14.558 6.779 13.989 1.00 92.69 94 GLY A C 1
ATOM 737 O O . GLY A 1 94 ? -14.224 5.619 14.181 1.00 92.69 94 GLY A O 1
ATOM 738 N N . GLU A 1 95 ? -15.321 7.135 12.950 1.00 93.56 95 GLU A N 1
ATOM 739 C CA . GLU A 1 95 ? -15.627 6.197 11.850 1.00 93.56 95 GLU A CA 1
ATOM 740 C C . GLU A 1 95 ? -14.356 5.759 11.104 1.00 93.56 95 GLU A C 1
ATOM 742 O O . GLU A 1 95 ? -14.289 4.655 10.572 1.00 93.56 95 GLU A O 1
ATOM 747 N N . VAL A 1 96 ? -13.347 6.632 11.104 1.00 95.94 96 VAL A N 1
ATOM 748 C CA . VAL A 1 96 ? -11.988 6.370 10.638 1.00 95.94 96 VAL A CA 1
ATOM 749 C C . VAL A 1 96 ? -11.039 6.781 11.760 1.00 95.94 96 VAL A C 1
ATOM 751 O O . VAL A 1 96 ? -11.088 7.927 12.223 1.00 95.94 96 VAL A O 1
ATOM 754 N N . ASP A 1 97 ? -10.186 5.855 12.185 1.00 96.44 97 ASP A N 1
ATOM 755 C CA . ASP A 1 97 ? -9.148 6.086 13.184 1.00 96.44 97 ASP A CA 1
ATOM 756 C C . ASP A 1 97 ? -7.871 6.575 12.485 1.00 96.44 97 ASP A C 1
ATOM 758 O O . ASP A 1 97 ? -7.374 5.947 11.552 1.00 96.44 97 ASP A O 1
ATOM 762 N N . PHE A 1 98 ? -7.335 7.716 12.911 1.00 96.12 98 PHE A N 1
ATOM 763 C CA . PHE A 1 98 ? -6.141 8.331 12.339 1.00 96.12 98 PHE A CA 1
ATOM 764 C C . PHE A 1 98 ? -4.918 8.035 13.198 1.00 96.12 98 PHE A C 1
ATOM 766 O O . PHE A 1 98 ? -4.886 8.403 14.374 1.00 96.12 98 PHE A O 1
ATOM 773 N N . TYR A 1 99 ? -3.900 7.441 12.583 1.00 96.06 99 TYR A N 1
ATOM 774 C CA . TYR A 1 99 ? -2.626 7.108 13.206 1.00 96.06 99 TYR A CA 1
ATOM 775 C C . TYR A 1 99 ? -1.480 7.870 12.548 1.00 96.06 99 TYR A C 1
ATOM 777 O O . TYR A 1 99 ? -1.485 8.064 11.329 1.00 96.06 99 TYR A O 1
ATOM 785 N N . SER A 1 100 ? -0.493 8.274 13.342 1.00 94.25 100 SER A N 1
ATOM 786 C CA . SER A 1 100 ? 0.729 8.911 12.861 1.00 94.25 100 SER A CA 1
ATOM 787 C C . SER A 1 100 ? 1.981 8.116 13.238 1.00 94.25 100 SER A C 1
ATOM 789 O O . SER A 1 100 ? 2.051 7.483 14.296 1.00 94.25 100 SER A O 1
ATOM 791 N N . MET A 1 101 ? 2.985 8.175 12.361 1.00 91.38 101 MET A N 1
ATOM 792 C CA . MET A 1 101 ? 4.338 7.683 12.609 1.00 91.38 101 MET A CA 1
ATOM 793 C C . MET A 1 101 ? 5.378 8.652 12.051 1.00 91.38 101 MET A C 1
ATOM 795 O O . MET A 1 101 ? 5.183 9.293 11.014 1.00 91.38 101 MET A O 1
ATOM 799 N N . SER A 1 102 ? 6.516 8.723 12.738 1.00 87.81 102 SER A N 1
ATOM 800 C CA . SER A 1 102 ? 7.664 9.533 12.345 1.00 87.81 102 SER A CA 1
ATOM 801 C C . SER A 1 102 ? 8.950 8.716 12.488 1.00 87.81 102 SER A C 1
ATOM 803 O O . SER A 1 102 ? 9.206 8.084 13.517 1.00 87.81 102 SER A O 1
ATOM 805 N N . ARG A 1 103 ? 9.748 8.713 11.426 1.00 83.75 103 ARG A N 1
ATOM 806 C CA . ARG A 1 103 ? 11.101 8.158 11.310 1.00 83.75 103 ARG A CA 1
ATOM 807 C C . ARG A 1 103 ? 11.994 9.245 10.692 1.00 83.75 103 ARG A C 1
ATOM 809 O O . ARG A 1 103 ? 11.461 10.165 10.072 1.00 83.75 103 ARG A O 1
ATOM 816 N N . PRO A 1 104 ? 13.333 9.142 10.783 1.00 80.50 104 PRO A N 1
ATOM 817 C CA . PRO A 1 104 ? 14.241 10.152 10.231 1.00 80.50 104 PRO A CA 1
ATOM 818 C C . PRO A 1 104 ? 13.983 10.551 8.766 1.00 80.50 104 PRO A C 1
ATOM 820 O O . PRO A 1 104 ? 14.211 11.703 8.428 1.00 80.50 104 PRO A O 1
ATOM 823 N N . THR A 1 105 ? 13.471 9.640 7.930 1.00 74.50 105 THR A N 1
ATOM 824 C CA . THR A 1 105 ? 13.204 9.872 6.495 1.00 74.50 105 THR A CA 1
ATOM 825 C C . THR A 1 105 ? 11.749 9.626 6.090 1.00 74.50 105 THR A C 1
ATOM 827 O O . THR A 1 105 ? 11.437 9.660 4.903 1.00 74.50 105 THR A O 1
ATOM 830 N N . LEU A 1 106 ? 10.856 9.346 7.047 1.00 80.31 106 LEU A N 1
ATOM 831 C CA . LEU A 1 106 ? 9.456 9.016 6.781 1.00 80.31 106 LEU A CA 1
ATOM 832 C C . LEU A 1 106 ? 8.547 9.705 7.795 1.00 80.31 106 LEU A C 1
ATOM 834 O O . LEU A 1 106 ? 8.658 9.482 8.996 1.00 80.31 106 LEU A O 1
ATOM 838 N N . THR A 1 107 ? 7.588 10.484 7.311 1.00 86.00 107 THR A N 1
ATOM 839 C CA . THR A 1 107 ? 6.418 10.876 8.108 1.00 86.00 107 THR A CA 1
ATOM 840 C C . THR A 1 107 ? 5.184 10.285 7.460 1.00 86.00 107 THR A C 1
ATOM 842 O O . THR A 1 107 ? 4.960 10.515 6.274 1.00 86.00 107 THR A O 1
ATOM 845 N N . TRP A 1 108 ? 4.380 9.546 8.218 1.00 89.88 108 TRP A N 1
ATOM 846 C CA . TRP A 1 108 ? 3.190 8.867 7.713 1.00 89.88 108 TRP A CA 1
ATOM 847 C C . TRP A 1 108 ? 1.981 9.193 8.592 1.00 89.88 108 TRP A C 1
ATOM 849 O O . TRP A 1 108 ? 2.032 9.050 9.809 1.00 89.88 108 TRP A O 1
ATOM 859 N N . LEU A 1 109 ? 0.900 9.650 7.964 1.00 92.06 109 LEU A N 1
ATOM 860 C CA . LEU A 1 109 ? -0.431 9.782 8.543 1.00 92.06 109 LEU A CA 1
ATOM 861 C C . LEU A 1 109 ? -1.370 8.844 7.783 1.00 92.06 109 LEU A C 1
ATOM 863 O O . LEU A 1 109 ? -1.520 8.963 6.565 1.00 92.06 109 LEU A O 1
ATOM 867 N N . VAL A 1 110 ? -2.031 7.942 8.494 1.00 94.69 110 VAL A N 1
ATOM 868 C CA . VAL A 1 110 ? -2.919 6.934 7.911 1.00 94.69 110 VAL A CA 1
ATOM 869 C C . VAL A 1 110 ? -4.270 6.952 8.605 1.00 94.69 110 VAL A C 1
ATOM 871 O O . VAL A 1 110 ? -4.348 7.026 9.826 1.00 94.69 110 VAL A O 1
ATOM 874 N N . GLY A 1 111 ? -5.342 6.910 7.819 1.00 96.31 111 GLY A N 1
ATOM 875 C CA . GLY A 1 111 ? -6.698 6.712 8.313 1.00 96.31 111 GLY A CA 1
ATOM 876 C C . GLY A 1 111 ? -7.103 5.263 8.090 1.00 96.31 111 GLY A C 1
ATOM 877 O O . GLY A 1 111 ? -7.247 4.836 6.943 1.00 96.31 111 GLY A O 1
ATOM 878 N N . MET A 1 112 ? -7.282 4.520 9.175 1.00 97.19 112 MET A N 1
ATOM 879 C CA . MET A 1 112 ? -7.728 3.134 9.178 1.00 97.19 112 MET A CA 1
ATOM 880 C C . MET A 1 112 ? -9.222 3.091 9.470 1.00 97.19 112 MET A C 1
ATOM 882 O O . MET A 1 112 ? -9.680 3.577 10.503 1.00 97.19 112 MET A O 1
ATOM 886 N N . GLN A 1 113 ? -9.989 2.502 8.564 1.00 96.69 113 GLN A N 1
ATOM 887 C CA . GLN A 1 113 ? -11.422 2.315 8.740 1.00 96.69 113 GLN A CA 1
ATOM 888 C C . GLN A 1 113 ? -11.709 0.836 9.028 1.00 96.69 113 GLN A C 1
ATOM 890 O O . GLN A 1 113 ? -11.219 -0.016 8.282 1.00 96.69 113 GLN A O 1
ATOM 895 N N . PRO A 1 114 ? -12.476 0.503 10.082 1.00 95.50 114 PRO A N 1
ATOM 896 C CA . PRO A 1 114 ? -12.869 -0.875 10.351 1.00 95.50 114 PRO A CA 1
ATOM 897 C C . PRO A 1 114 ? -13.659 -1.476 9.184 1.00 95.50 114 PRO A C 1
ATOM 899 O O . PRO A 1 114 ? -14.525 -0.816 8.600 1.00 95.50 114 PRO A O 1
ATOM 902 N N . VAL A 1 115 ? -13.400 -2.743 8.866 1.00 95.00 115 VAL A N 1
ATOM 903 C CA . VAL A 1 115 ? -14.210 -3.514 7.918 1.00 95.00 115 VAL A CA 1
ATOM 904 C C . VAL A 1 115 ? -15.373 -4.157 8.685 1.00 95.00 115 VAL A C 1
ATOM 906 O O . VAL A 1 115 ? -15.115 -4.899 9.638 1.00 95.00 115 VAL A O 1
ATOM 909 N N . PRO A 1 116 ? -16.641 -3.907 8.297 1.00 92.81 116 PRO A N 1
ATOM 910 C CA . PRO A 1 116 ? -17.804 -4.453 8.993 1.00 92.81 116 PRO A CA 1
ATOM 911 C C . PRO A 1 116 ? -17.729 -5.969 9.177 1.00 92.81 116 PRO A C 1
ATOM 913 O O . PRO A 1 116 ? -17.302 -6.685 8.275 1.00 92.81 116 PRO A O 1
ATOM 916 N N . ASP A 1 117 ? -18.161 -6.441 10.346 1.00 93.19 117 ASP A N 1
ATOM 917 C CA . ASP A 1 117 ? -18.248 -7.864 10.699 1.00 93.19 117 ASP A CA 1
ATOM 918 C C . ASP A 1 117 ? -16.912 -8.639 10.680 1.00 93.19 117 ASP A C 1
ATOM 920 O O . ASP A 1 117 ? -16.908 -9.871 10.708 1.00 93.19 117 ASP A O 1
ATOM 924 N N . THR A 1 118 ? -15.769 -7.942 10.690 1.00 94.12 118 THR A N 1
ATOM 925 C CA . THR A 1 118 ? -14.433 -8.556 10.784 1.00 94.12 118 THR A CA 1
ATOM 926 C C . THR A 1 118 ? -13.551 -7.853 11.819 1.00 94.12 118 THR A C 1
ATOM 928 O O . THR A 1 118 ? -13.903 -6.795 12.335 1.00 94.12 118 THR A O 1
ATOM 931 N N . GLU A 1 119 ? -12.392 -8.437 12.131 1.00 94.12 119 GLU A N 1
ATOM 932 C CA . GLU A 1 119 ? -11.364 -7.805 12.978 1.00 94.12 119 GLU A CA 1
ATOM 933 C C . GLU A 1 119 ? -10.413 -6.876 12.201 1.00 94.12 119 GLU A C 1
ATOM 935 O O . GLU A 1 119 ? -9.520 -6.264 12.786 1.00 94.12 119 GLU A O 1
ATOM 940 N N . TYR A 1 120 ? -10.584 -6.787 10.881 1.00 96.50 120 TYR A N 1
ATOM 941 C CA . TYR A 1 120 ? -9.665 -6.087 9.997 1.00 96.50 120 TYR A CA 1
ATOM 942 C C . TYR A 1 120 ? -10.053 -4.631 9.773 1.00 96.50 120 TYR A C 1
ATOM 944 O O . TYR A 1 120 ? -11.198 -4.208 9.941 1.00 96.50 120 TYR A O 1
ATOM 952 N N . TYR A 1 121 ? -9.071 -3.878 9.301 1.00 96.69 121 TYR A N 1
ATOM 953 C CA . TYR A 1 121 ? -9.204 -2.501 8.864 1.00 96.69 121 TYR A CA 1
ATOM 954 C C . TYR A 1 121 ? -8.815 -2.389 7.391 1.00 96.69 121 TYR A C 1
ATOM 956 O O . TYR A 1 121 ? -8.126 -3.246 6.839 1.00 96.69 121 TYR A O 1
ATOM 964 N N . PHE A 1 122 ? -9.197 -1.299 6.745 1.00 94.88 122 PHE A N 1
ATOM 965 C CA . PHE A 1 122 ? -8.614 -0.904 5.471 1.00 94.88 122 PHE A CA 1
ATOM 966 C C . PHE A 1 122 ? -8.067 0.513 5.560 1.00 94.88 122 PHE A C 1
ATOM 968 O O . PHE A 1 122 ? -8.535 1.339 6.348 1.00 94.88 122 PHE A O 1
ATOM 975 N N . ARG A 1 123 ? -7.048 0.795 4.749 1.00 94.12 123 ARG A N 1
ATOM 976 C CA . ARG A 1 123 ? -6.451 2.127 4.649 1.00 94.12 123 ARG A CA 1
ATOM 977 C C . ARG A 1 123 ? -7.392 3.035 3.872 1.00 94.12 123 ARG A C 1
ATOM 979 O O . ARG A 1 123 ? -7.298 3.119 2.658 1.00 94.12 123 ARG A O 1
ATOM 986 N N . HIS A 1 124 ? -8.306 3.706 4.558 1.00 93.25 124 HIS A N 1
ATOM 987 C CA . HIS A 1 124 ? -9.216 4.666 3.936 1.00 93.25 124 HIS A CA 1
ATOM 988 C C . HIS A 1 124 ? -8.478 5.910 3.427 1.00 93.25 124 HIS A C 1
ATOM 990 O O . HIS A 1 124 ? -8.837 6.499 2.410 1.00 93.25 124 HIS A O 1
ATOM 996 N N . PHE A 1 125 ? -7.424 6.298 4.136 1.00 91.50 125 PHE A N 1
ATOM 997 C CA . PHE A 1 125 ? -6.620 7.474 3.854 1.00 91.50 125 PHE A CA 1
ATOM 998 C C . PHE A 1 125 ? -5.151 7.130 4.054 1.00 91.50 125 PHE A C 1
ATOM 1000 O O . PHE A 1 125 ? -4.801 6.485 5.042 1.00 91.50 125 PHE A O 1
ATOM 1007 N N . SER A 1 126 ? -4.278 7.611 3.177 1.00 90.19 126 SER A N 1
ATOM 1008 C CA . SER A 1 126 ? -2.841 7.553 3.426 1.00 90.19 126 SER A CA 1
ATOM 1009 C C . SER A 1 126 ? -2.167 8.805 2.904 1.00 90.19 126 SER A C 1
ATOM 1011 O O . SER A 1 126 ? -2.339 9.174 1.741 1.00 90.19 126 SER A O 1
ATOM 1013 N N . ARG A 1 127 ? -1.388 9.444 3.776 1.00 87.56 127 ARG A N 1
ATOM 1014 C CA . ARG A 1 127 ? -0.471 10.511 3.412 1.00 87.56 127 ARG A CA 1
ATOM 1015 C C . ARG A 1 127 ? 0.901 10.227 3.985 1.00 87.56 127 ARG A C 1
ATOM 1017 O O . ARG A 1 127 ? 1.046 10.183 5.203 1.00 87.56 127 ARG A O 1
ATOM 1024 N N . PHE A 1 128 ? 1.913 10.120 3.141 1.00 82.69 128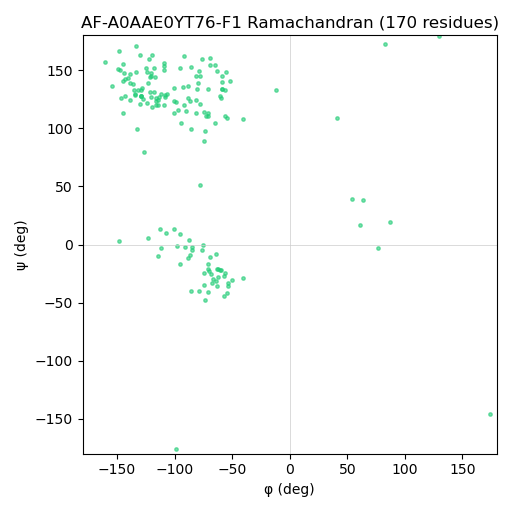 PHE A N 1
ATOM 1025 C CA . PHE A 1 128 ? 3.287 9.958 3.599 1.00 82.69 128 PHE A CA 1
ATOM 1026 C C . PHE A 1 128 ? 4.234 10.896 2.863 1.00 82.69 128 PHE A C 1
ATOM 1028 O O . PHE A 1 128 ? 4.024 11.237 1.704 1.00 82.69 128 PHE A O 1
ATOM 1035 N N . PHE A 1 129 ? 5.278 11.321 3.560 1.00 74.69 129 PHE A N 1
ATOM 1036 C CA . PHE A 1 129 ? 6.435 11.982 2.979 1.00 74.69 129 PHE A CA 1
ATOM 1037 C C . PHE A 1 129 ? 7.634 11.068 3.179 1.00 74.69 129 PHE A C 1
ATOM 1039 O O . PHE A 1 129 ? 7.930 10.714 4.321 1.00 74.69 129 PHE A O 1
ATOM 1046 N N . HIS A 1 130 ? 8.312 10.715 2.091 1.00 69.25 130 HIS A N 1
ATOM 1047 C CA . HIS A 1 130 ? 9.597 10.036 2.141 1.00 69.25 130 HIS A CA 1
ATOM 1048 C C . HIS A 1 130 ? 10.539 10.665 1.124 1.00 69.25 130 HIS A C 1
ATOM 1050 O O . HIS A 1 130 ? 10.151 10.882 -0.019 1.00 69.25 130 HIS A O 1
ATOM 1056 N N . GLU A 1 131 ? 11.794 10.871 1.509 1.00 58.84 131 GLU A N 1
ATOM 1057 C CA . GLU A 1 131 ? 12.819 11.507 0.666 1.00 58.84 131 GLU A CA 1
ATOM 1058 C C . GLU A 1 131 ? 13.169 10.707 -0.615 1.00 58.84 131 GLU A C 1
ATOM 1060 O O . GLU A 1 131 ? 13.849 11.231 -1.484 1.00 58.84 131 GLU A O 1
ATOM 1065 N N . ASP A 1 132 ? 12.660 9.472 -0.772 1.00 56.31 132 ASP A N 1
ATOM 1066 C CA . ASP A 1 132 ? 13.134 8.472 -1.753 1.00 56.31 132 ASP A CA 1
ATOM 1067 C C . ASP A 1 132 ? 12.035 7.519 -2.287 1.00 56.31 132 ASP A C 1
ATOM 1069 O O . ASP A 1 132 ? 12.341 6.576 -3.022 1.00 56.31 132 ASP A O 1
ATOM 1073 N N . VAL A 1 133 ? 10.762 7.692 -1.900 1.00 52.97 133 VAL A N 1
ATOM 1074 C CA . VAL A 1 133 ? 9.665 6.783 -2.298 1.00 52.97 133 VAL A CA 1
ATOM 1075 C C . VAL A 1 133 ? 8.605 7.556 -3.049 1.00 52.97 133 VAL A C 1
ATOM 1077 O O . VAL A 1 133 ? 8.100 8.532 -2.513 1.00 52.97 133 VAL A O 1
ATOM 1080 N N . VAL A 1 134 ? 8.284 7.037 -4.242 1.00 52.78 134 VAL A N 1
ATOM 1081 C CA . VAL A 1 134 ? 7.155 7.347 -5.136 1.00 52.78 134 VAL A CA 1
ATOM 1082 C C . VAL A 1 134 ? 6.848 8.842 -5.227 1.00 52.78 134 VAL A C 1
ATOM 1084 O O . VAL A 1 134 ? 6.313 9.417 -4.290 1.00 52.78 134 VAL A O 1
ATOM 1087 N N . SER A 1 135 ? 7.165 9.426 -6.393 1.00 53.53 135 SER A N 1
ATOM 1088 C CA . SER A 1 135 ? 6.891 10.810 -6.828 1.00 53.53 135 SER A CA 1
ATOM 1089 C C . SER A 1 135 ? 5.912 11.579 -5.935 1.00 53.53 135 SER A C 1
ATOM 1091 O O . SER A 1 135 ? 4.822 11.065 -5.688 1.00 53.53 135 SER A O 1
ATOM 1093 N N . GLU A 1 136 ? 6.234 12.821 -5.556 1.00 51.78 136 GLU A N 1
ATOM 1094 C CA . GLU A 1 136 ? 5.397 13.702 -4.710 1.00 51.78 136 GLU A CA 1
ATOM 1095 C C . GLU A 1 136 ? 3.882 13.656 -5.040 1.00 51.78 136 GLU A C 1
ATOM 1097 O O . GLU A 1 136 ? 3.031 13.787 -4.156 1.00 51.78 136 GLU A O 1
ATOM 1102 N N . ASP A 1 137 ? 3.535 13.372 -6.295 1.00 50.81 137 ASP A N 1
ATOM 1103 C CA . ASP A 1 137 ? 2.185 13.141 -6.817 1.00 50.81 137 ASP A CA 1
ATOM 1104 C C . ASP A 1 137 ? 1.397 11.972 -6.181 1.00 50.81 137 ASP A C 1
ATOM 1106 O O . ASP A 1 137 ? 0.169 11.977 -6.224 1.00 50.81 137 ASP A O 1
ATOM 1110 N N . SER A 1 138 ? 2.053 10.983 -5.564 1.00 57.25 138 SER A N 1
ATOM 1111 C CA . SER A 1 138 ? 1.426 9.793 -4.944 1.00 57.25 138 SER A CA 1
ATOM 1112 C C . SER A 1 138 ? 1.441 9.821 -3.412 1.00 57.25 138 SER A C 1
ATOM 1114 O O . SER A 1 138 ? 1.116 8.833 -2.757 1.00 57.25 138 SER A O 1
ATOM 1116 N N . THR A 1 139 ? 1.813 10.958 -2.825 1.00 65.38 139 THR A N 1
ATOM 1117 C CA . THR A 1 139 ? 1.972 11.128 -1.372 1.00 65.38 139 THR A CA 1
ATOM 1118 C C . THR A 1 139 ? 0.655 11.264 -0.616 1.00 65.38 139 THR A C 1
ATOM 1120 O O . THR A 1 139 ? 0.679 11.345 0.609 1.00 65.38 139 THR A O 1
ATOM 1123 N N . TYR A 1 140 ? -0.485 11.315 -1.314 1.00 71.50 140 TYR A N 1
ATOM 1124 C CA . TYR A 1 140 ? -1.819 11.436 -0.729 1.00 71.50 140 TYR A CA 1
ATOM 1125 C C . TYR A 1 140 ? -2.859 10.680 -1.561 1.00 71.50 140 TYR A C 1
ATOM 1127 O O . TYR A 1 140 ? -3.033 10.969 -2.748 1.00 71.50 140 TYR A O 1
ATOM 1135 N N . GLY A 1 141 ? -3.621 9.791 -0.922 1.00 84.50 141 GLY A N 1
ATOM 1136 C CA . GLY A 1 141 ? -4.756 9.116 -1.548 1.00 84.50 141 GLY A CA 1
ATOM 1137 C C . GLY A 1 141 ? -5.896 8.813 -0.579 1.00 84.50 141 GLY A C 1
ATOM 1138 O O . GLY A 1 141 ? -5.672 8.587 0.614 1.00 84.50 141 GLY A O 1
ATOM 1139 N N . ILE A 1 142 ? -7.118 8.790 -1.116 1.00 92.00 142 ILE A N 1
ATOM 1140 C CA . ILE A 1 142 ? -8.337 8.361 -0.412 1.00 92.00 142 ILE A CA 1
ATOM 1141 C C . ILE A 1 142 ? -8.910 7.142 -1.126 1.00 92.00 142 ILE A C 1
ATOM 1143 O O . ILE A 1 142 ? -9.088 7.170 -2.343 1.00 92.00 142 ILE A O 1
ATOM 1147 N N . VAL A 1 143 ? -9.239 6.095 -0.377 1.00 94.50 143 VAL A N 1
ATOM 1148 C CA . VAL A 1 143 ? -9.884 4.897 -0.917 1.00 94.50 143 VAL A CA 1
ATOM 1149 C C . VAL A 1 143 ? -11.380 5.122 -1.067 1.00 94.50 143 VAL A C 1
ATOM 1151 O O . VAL A 1 143 ? -12.072 5.433 -0.096 1.00 94.50 143 VAL A O 1
ATOM 1154 N N . TYR A 1 144 ? -11.885 4.920 -2.284 1.00 93.88 144 TYR A N 1
ATOM 1155 C CA . TYR A 1 144 ? -13.318 4.992 -2.594 1.00 93.88 144 TYR A CA 1
ATOM 1156 C C . TYR A 1 144 ? -13.918 3.644 -3.024 1.00 93.88 144 TYR A C 1
ATOM 1158 O O . TYR A 1 144 ? -15.139 3.517 -3.106 1.00 93.88 144 TYR A O 1
ATOM 1166 N N . GLN A 1 145 ? -13.081 2.632 -3.266 1.00 95.88 145 GLN A N 1
ATOM 1167 C CA . GLN A 1 145 ? -13.488 1.241 -3.479 1.00 95.88 145 GLN A CA 1
ATOM 1168 C C . GLN A 1 145 ? -12.577 0.316 -2.679 1.00 95.88 145 GLN A C 1
ATOM 1170 O O . GLN A 1 145 ? -11.360 0.466 -2.729 1.00 95.88 145 GLN A O 1
ATOM 1175 N N . TYR A 1 146 ? -13.169 -0.634 -1.961 1.00 96.62 146 TYR A N 1
ATOM 1176 C CA . TYR A 1 146 ? -12.461 -1.637 -1.173 1.00 96.62 146 TYR A CA 1
ATOM 1177 C C . TYR A 1 146 ? -13.216 -2.966 -1.218 1.00 96.62 146 TYR A C 1
ATOM 1179 O O . TYR A 1 146 ? -14.446 -2.983 -1.115 1.00 96.62 146 TYR A O 1
ATOM 1187 N N . SER A 1 147 ? -12.483 -4.070 -1.312 1.00 96.50 147 SER A N 1
ATOM 1188 C CA . SER A 1 147 ? -13.011 -5.426 -1.167 1.00 96.50 147 SER A CA 1
ATOM 1189 C C . SER A 1 147 ? -12.006 -6.341 -0.475 1.00 96.50 147 SER A C 1
ATOM 1191 O O . SER A 1 147 ? -10.794 -6.198 -0.628 1.00 96.50 147 SER A O 1
ATOM 1193 N N . GLN A 1 148 ? -12.520 -7.304 0.291 1.00 96.38 148 GLN A N 1
ATOM 1194 C CA . GLN A 1 148 ? -11.719 -8.403 0.827 1.00 96.38 148 GLN A CA 1
ATOM 1195 C C . GLN A 1 148 ? -11.536 -9.497 -0.230 1.00 96.38 148 GLN A C 1
ATOM 1197 O O . GLN A 1 148 ? -12.456 -9.779 -1.000 1.00 96.38 148 GLN A O 1
ATOM 1202 N N . GLY A 1 149 ? -10.367 -10.135 -0.216 1.00 96.56 149 GLY A N 1
ATOM 1203 C CA . GLY A 1 149 ? -9.947 -11.100 -1.230 1.00 96.56 149 GLY A CA 1
ATOM 1204 C C . GLY A 1 149 ? -9.352 -10.442 -2.477 1.00 96.56 149 GLY A C 1
ATOM 1205 O O . GLY A 1 149 ? -9.380 -9.222 -2.621 1.00 96.56 149 GLY A O 1
ATOM 1206 N N . ILE A 1 150 ? -8.813 -11.281 -3.363 1.00 97.00 150 ILE A N 1
ATOM 1207 C CA . ILE A 1 150 ? -8.340 -10.904 -4.699 1.00 97.00 150 ILE A CA 1
ATOM 1208 C C . ILE A 1 150 ? -9.308 -11.491 -5.727 1.00 97.00 150 ILE A C 1
ATOM 1210 O O . ILE A 1 150 ? -9.513 -12.707 -5.766 1.00 97.00 150 ILE A O 1
ATOM 1214 N N . SER A 1 151 ? -9.929 -10.636 -6.534 1.00 95.81 151 SER A N 1
ATOM 1215 C CA . SER A 1 151 ? -10.948 -11.029 -7.511 1.00 95.81 151 SER A CA 1
ATOM 1216 C C . SER A 1 151 ? -10.343 -11.732 -8.728 1.00 95.81 151 SER A C 1
ATOM 1218 O O . SER A 1 151 ? -10.933 -12.679 -9.251 1.00 95.81 151 SER A O 1
ATOM 1220 N N . ASP A 1 152 ? -9.145 -11.313 -9.133 1.00 94.44 152 ASP A N 1
ATOM 1221 C CA . ASP A 1 152 ? -8.357 -11.901 -10.214 1.00 94.44 152 ASP A CA 1
ATOM 1222 C C . ASP A 1 152 ? -6.903 -12.107 -9.757 1.00 94.44 152 ASP A C 1
ATOM 1224 O O . ASP A 1 152 ? -6.110 -11.166 -9.775 1.00 94.44 152 ASP A O 1
ATOM 1228 N N . PRO A 1 153 ? -6.506 -13.328 -9.358 1.00 91.44 153 PRO A N 1
ATOM 1229 C CA . PRO A 1 153 ? -5.144 -13.597 -8.894 1.00 91.44 153 PRO A CA 1
ATOM 1230 C C . PRO A 1 153 ? -4.056 -13.323 -9.941 1.00 91.44 153 PRO A C 1
ATOM 1232 O O . PRO A 1 153 ? -2.905 -13.085 -9.573 1.00 91.44 153 PRO A O 1
ATOM 1235 N N . THR A 1 154 ? -4.405 -13.318 -11.234 1.00 93.88 154 THR A N 1
ATOM 1236 C CA . THR A 1 154 ? -3.437 -13.127 -12.328 1.00 93.88 154 THR A CA 1
ATOM 1237 C C . THR A 1 154 ? -2.871 -11.709 -12.382 1.00 93.88 154 THR A C 1
ATOM 1239 O O . THR A 1 154 ? -1.861 -11.468 -13.041 1.00 93.88 154 THR A O 1
ATOM 1242 N N . VAL A 1 155 ? -3.441 -10.757 -11.631 1.00 94.00 155 VAL A N 1
ATOM 1243 C CA . VAL A 1 155 ? -2.889 -9.397 -11.510 1.00 94.00 155 VAL A CA 1
ATOM 1244 C C . VAL A 1 155 ? -1.440 -9.403 -11.002 1.00 94.00 155 VAL A C 1
ATOM 1246 O O . VAL A 1 155 ? -0.670 -8.509 -11.363 1.00 94.00 155 VAL A O 1
ATOM 1249 N N . PHE A 1 156 ? -1.043 -10.426 -10.234 1.00 93.94 156 PHE A N 1
ATOM 1250 C CA . PHE A 1 156 ? 0.321 -10.615 -9.731 1.00 93.94 156 PHE A CA 1
ATOM 1251 C C . PHE A 1 156 ? 1.274 -11.332 -10.702 1.00 93.94 156 PHE A C 1
ATOM 1253 O O . PHE A 1 156 ? 2.469 -11.404 -10.404 1.00 93.94 156 PHE A O 1
ATOM 1260 N N . ASP A 1 157 ? 0.806 -11.818 -11.857 1.00 91.75 157 ASP A N 1
ATOM 1261 C CA . ASP A 1 157 ? 1.619 -12.518 -12.867 1.00 91.75 157 ASP A CA 1
ATOM 1262 C C . ASP A 1 157 ? 2.452 -11.527 -13.706 1.00 91.75 157 ASP A C 1
ATOM 1264 O O . ASP A 1 157 ? 2.421 -11.511 -14.938 1.00 91.75 157 ASP A O 1
ATOM 1268 N N . LYS A 1 158 ? 3.194 -10.643 -13.031 1.00 89.69 158 LYS A N 1
ATOM 1269 C CA . LYS A 1 158 ? 4.135 -9.718 -13.669 1.00 89.69 158 LYS A CA 1
ATOM 1270 C C . LYS A 1 158 ? 5.437 -10.458 -13.977 1.00 89.69 158 LYS A C 1
ATOM 1272 O O . LYS A 1 158 ? 5.977 -11.155 -13.118 1.00 89.69 158 LYS A O 1
ATOM 1277 N N . ASP A 1 159 ? 5.965 -10.295 -15.190 1.00 87.56 159 ASP A N 1
ATOM 1278 C CA . ASP A 1 159 ? 7.278 -10.843 -15.537 1.00 87.56 159 ASP A CA 1
ATOM 1279 C C . ASP A 1 159 ? 8.386 -10.021 -14.867 1.00 87.56 159 ASP A C 1
ATOM 1281 O O . ASP A 1 159 ? 8.786 -8.962 -15.350 1.00 87.56 159 ASP A O 1
ATOM 1285 N N . LEU A 1 160 ? 8.868 -10.521 -13.729 1.00 88.94 160 LEU A N 1
ATOM 1286 C CA . LEU A 1 160 ? 9.949 -9.896 -12.970 1.00 88.94 160 LEU A CA 1
ATOM 1287 C C . LEU A 1 160 ? 11.344 -10.331 -13.452 1.00 88.94 160 LEU A C 1
ATOM 1289 O O . LEU A 1 160 ? 12.348 -9.767 -13.021 1.00 88.94 160 LEU A O 1
ATOM 1293 N N . SER A 1 161 ? 11.435 -11.329 -14.339 1.00 85.12 161 SER A N 1
ATOM 1294 C CA . SER A 1 161 ? 12.715 -11.930 -14.747 1.00 85.12 161 SER A CA 1
ATOM 1295 C C . SER A 1 161 ? 13.578 -11.000 -15.603 1.00 85.12 161 SER A C 1
ATOM 1297 O O . SER A 1 161 ? 14.800 -11.143 -15.639 1.00 85.12 161 SER A O 1
ATOM 1299 N N . ALA A 1 162 ? 12.944 -10.027 -16.258 1.00 83.69 162 ALA A N 1
ATOM 1300 C CA . ALA A 1 162 ? 13.596 -9.006 -17.066 1.00 83.69 162 ALA A CA 1
ATOM 1301 C C . ALA A 1 162 ? 13.959 -7.735 -16.274 1.00 83.69 162 ALA A C 1
ATOM 1303 O O . ALA A 1 162 ? 14.526 -6.806 -16.854 1.00 83.69 162 ALA A O 1
ATOM 1304 N N . CYS A 1 163 ? 13.627 -7.663 -14.977 1.00 90.00 163 CYS A N 1
ATOM 1305 C CA . CYS A 1 163 ? 13.910 -6.483 -14.166 1.00 90.00 163 CYS A CA 1
ATOM 1306 C C . CYS A 1 163 ? 15.413 -6.355 -13.883 1.00 90.00 163 CYS A C 1
ATOM 1308 O O . CYS A 1 163 ? 16.067 -7.317 -13.479 1.00 90.00 163 CYS A O 1
ATOM 1310 N N . VAL A 1 164 ? 15.956 -5.150 -14.049 1.00 91.50 164 VAL A N 1
ATOM 1311 C CA . VAL A 1 164 ? 17.364 -4.833 -13.760 1.00 91.50 164 VAL A CA 1
ATOM 1312 C C . VAL A 1 164 ? 17.484 -3.946 -12.526 1.00 91.50 164 VAL A C 1
ATOM 1314 O O . VAL A 1 164 ? 16.543 -3.247 -12.169 1.00 91.50 164 VAL A O 1
ATOM 1317 N N . GLU A 1 165 ? 18.629 -3.956 -11.847 1.00 87.88 165 GLU A N 1
ATOM 1318 C CA . GLU A 1 165 ? 18.827 -3.084 -10.686 1.00 87.88 165 GLU A CA 1
ATOM 1319 C C . GLU A 1 165 ? 18.698 -1.612 -11.103 1.00 87.88 165 GLU A C 1
ATOM 1321 O O . GLU A 1 165 ? 19.346 -1.167 -12.056 1.00 87.88 165 GLU A O 1
ATOM 1326 N N . ALA A 1 166 ? 17.846 -0.860 -10.403 1.00 79.31 166 ALA A N 1
ATOM 1327 C CA . ALA A 1 166 ? 17.697 0.567 -10.630 1.00 79.31 166 ALA A CA 1
ATOM 1328 C C . ALA A 1 166 ? 19.058 1.248 -10.405 1.00 79.31 166 ALA A C 1
ATOM 1330 O O . ALA A 1 166 ? 19.718 0.966 -9.399 1.00 79.31 166 ALA A O 1
ATOM 1331 N N . PRO A 1 167 ? 19.503 2.145 -11.302 1.00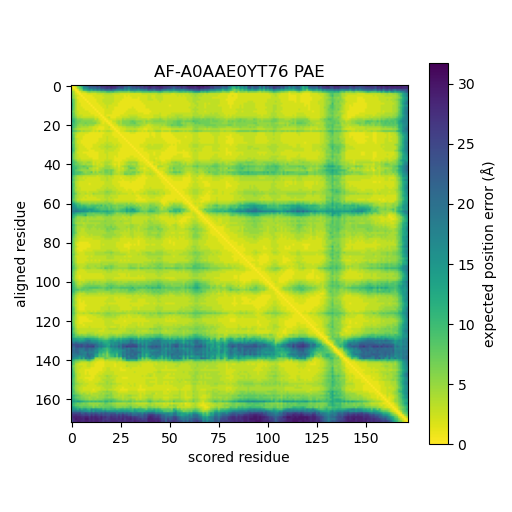 68.50 167 PRO A N 1
ATOM 1332 C CA . PRO A 1 167 ? 20.733 2.883 -11.074 1.00 68.50 167 PRO A CA 1
ATOM 1333 C C . PRO A 1 167 ? 20.634 3.619 -9.735 1.00 68.50 167 PRO A C 1
ATOM 1335 O O . PRO A 1 167 ? 19.622 4.252 -9.446 1.00 68.50 167 PRO A O 1
ATOM 1338 N N . LEU A 1 168 ? 21.681 3.514 -8.910 1.00 54.69 168 LEU A N 1
ATOM 1339 C CA . LEU A 1 168 ? 21.795 4.308 -7.691 1.00 54.69 168 LEU A CA 1
ATOM 1340 C C . LEU A 1 168 ? 21.688 5.776 -8.100 1.00 54.69 168 LEU A C 1
ATOM 1342 O O . LEU A 1 168 ? 22.596 6.280 -8.771 1.00 54.69 168 LEU A O 1
ATOM 1346 N N . ASP A 1 169 ? 20.592 6.442 -7.729 1.00 48.38 169 ASP A N 1
ATOM 1347 C CA . ASP A 1 169 ? 20.485 7.885 -7.877 1.00 48.38 169 ASP A CA 1
ATOM 1348 C C . ASP A 1 169 ? 21.698 8.482 -7.170 1.00 48.38 169 ASP A C 1
ATOM 1350 O O . ASP A 1 169 ? 21.854 8.410 -5.948 1.00 48.38 169 ASP A O 1
ATOM 1354 N N . ARG A 1 170 ? 22.638 9.009 -7.959 1.00 31.48 170 ARG A N 1
ATOM 1355 C CA . ARG A 1 170 ? 23.670 9.872 -7.411 1.00 31.48 170 ARG A CA 1
ATOM 1356 C C . ARG A 1 170 ? 22.909 11.082 -6.915 1.00 31.48 170 ARG A C 1
ATOM 1358 O O . ARG A 1 170 ? 22.493 11.888 -7.739 1.00 31.48 170 ARG A O 1
ATOM 1365 N N . ALA A 1 171 ? 22.735 11.170 -5.599 1.00 30.88 171 ALA A N 1
ATOM 1366 C CA . ALA A 1 171 ? 22.392 12.407 -4.923 1.00 30.88 171 ALA A CA 1
ATOM 1367 C C . ALA A 1 171 ? 23.219 13.531 -5.568 1.00 30.88 171 ALA A C 1
ATOM 1369 O O . ALA A 1 171 ? 24.452 13.536 -5.474 1.00 30.88 171 ALA A O 1
ATOM 1370 N N . SER A 1 172 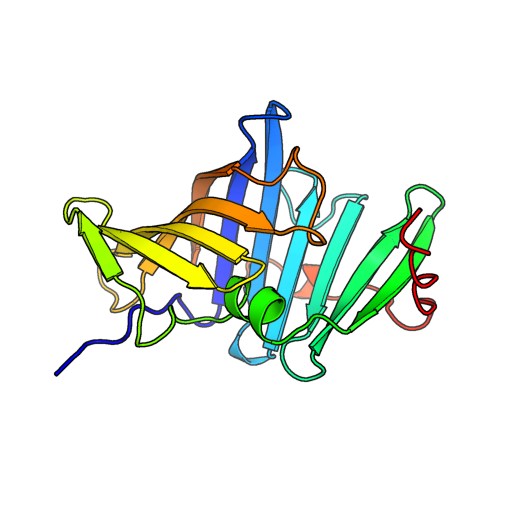? 22.544 14.379 -6.338 1.00 32.09 172 SER A N 1
ATOM 1371 C CA . SER A 1 172 ? 23.109 15.562 -6.980 1.00 32.09 172 SER A CA 1
ATOM 1372 C C . SER A 1 172 ? 22.760 16.781 -6.158 1.00 32.09 172 SER A C 1
ATOM 1374 O O . SER A 1 172 ? 21.548 16.928 -5.884 1.00 32.09 172 SER A O 1
#

Mean predicted aligned error: 5.87 Å

pLDDT: mean 86.48, std 13.98, range [30.88, 98.12]

Nearest PDB structures (foldseek):
  8i34-assembly4_G  TM=6.029E-01  e=8.049E-06  Haliclona sp.
  7fz5-assembly1_A  TM=2.927E-01  e=1.934E+00  Homo sapiens
  3msw-assembly1_A  TM=3.170E-01  e=2.537E+00  Bacteroides fragilis NCTC 9343
  6inu-assembly1_A  TM=2.490E-01  e=1.396E+00  Homo sapiens
  5gv0-assembly1_A  TM=1.484E-01  e=5.541E-01  Mus musculus

Organism: NCBI:txid231223

Foldseek 3Di:
DPLFAFAFQWKKFWWQQPLVRFIKIWTHNNVQQKIKIEGHRDLPHPWIWIQRRVVQKIKTADPVGAIAIDRDDPQRSCVRDGTHDPPWDFPDDDQWTWTWDDDPFKTKIFTWHDDPPDSHTDGQWIAMGGPDDDPPSRRIIGTPDMDGHDPDPCSPVDPCVRYYHDPDPPPD

Radius of gyration: 15.71 Å; Cα contacts (8 Å, |Δi|>4): 369; chains: 1; bounding box: 42×30×47 Å